Protein AF-A0A370R1T1-F1 (afdb_monomer)

Structure (mmCIF, N/CA/C/O backbone):
data_AF-A0A370R1T1-F1
#
_entry.id   AF-A0A370R1T1-F1
#
loop_
_atom_site.group_PDB
_atom_site.id
_atom_site.type_symbol
_atom_site.label_atom_id
_atom_site.label_alt_id
_atom_site.label_comp_id
_atom_site.label_asym_id
_atom_site.label_entity_id
_atom_site.label_seq_id
_atom_site.pdbx_PDB_ins_code
_atom_site.Cartn_x
_atom_site.Cartn_y
_atom_site.Cartn_z
_atom_site.occupancy
_atom_site.B_iso_or_equiv
_atom_site.auth_seq_id
_atom_site.auth_comp_id
_atom_site.auth_asym_id
_atom_site.auth_atom_id
_atom_site.pdbx_PDB_model_num
ATOM 1 N N . MET A 1 1 ? 54.416 31.019 -65.662 1.00 48.69 1 MET A N 1
ATOM 2 C CA . MET A 1 1 ? 52.934 31.056 -65.644 1.00 48.69 1 MET A CA 1
ATOM 3 C C . MET A 1 1 ? 52.556 29.840 -64.848 1.00 48.69 1 MET A C 1
ATOM 5 O O . MET A 1 1 ? 52.540 28.732 -65.369 1.00 48.69 1 MET A O 1
ATOM 9 N N . ASP A 1 2 ? 52.481 30.064 -63.549 1.00 43.75 2 ASP A N 1
ATOM 10 C CA . ASP A 1 2 ? 52.738 29.049 -62.545 1.00 43.75 2 ASP A CA 1
ATOM 11 C C . ASP A 1 2 ? 51.383 28.493 -62.129 1.00 43.75 2 ASP A C 1
ATOM 13 O O . ASP A 1 2 ? 50.514 29.226 -61.662 1.00 43.75 2 ASP A O 1
ATOM 17 N N . THR A 1 3 ? 51.150 27.215 -62.413 1.00 47.06 3 THR A N 1
ATOM 18 C CA . THR A 1 3 ? 49.892 26.553 -62.076 1.00 47.06 3 THR A CA 1
ATOM 19 C C . THR A 1 3 ? 49.933 26.166 -60.605 1.00 47.06 3 THR A C 1
ATOM 21 O O . THR A 1 3 ? 50.518 25.150 -60.231 1.00 47.06 3 THR A O 1
ATOM 24 N N . GLU A 1 4 ? 49.336 27.013 -59.776 1.00 49.56 4 GLU A N 1
ATOM 25 C CA . GLU A 1 4 ? 49.109 26.794 -58.353 1.00 49.56 4 GLU A CA 1
ATOM 26 C C . GLU A 1 4 ? 48.136 25.617 -58.164 1.00 49.56 4 GLU A C 1
ATOM 28 O O . GLU A 1 4 ? 46.947 25.698 -58.471 1.00 49.56 4 GLU A O 1
ATOM 33 N N . SER A 1 5 ? 48.659 24.475 -57.713 1.00 50.38 5 SER A N 1
ATOM 34 C CA . SER A 1 5 ? 47.866 23.294 -57.383 1.00 50.38 5 SER A CA 1
ATOM 35 C C . SER A 1 5 ? 47.207 23.482 -56.016 1.00 50.38 5 SER A C 1
ATOM 37 O O . SER A 1 5 ? 47.851 23.311 -54.978 1.00 50.38 5 SER A O 1
ATOM 39 N N . THR A 1 6 ? 45.922 23.819 -55.996 1.00 50.19 6 THR A N 1
ATOM 40 C CA . THR A 1 6 ? 45.127 23.845 -54.765 1.00 50.19 6 THR A CA 1
ATOM 41 C C . THR A 1 6 ? 44.980 22.421 -54.209 1.00 50.19 6 THR A C 1
ATOM 43 O O . THR A 1 6 ? 44.406 21.544 -54.853 1.00 50.19 6 THR A O 1
ATOM 46 N N . GLN A 1 7 ? 45.526 22.183 -53.013 1.00 51.66 7 GLN A N 1
ATOM 47 C CA . GLN A 1 7 ? 45.337 20.954 -52.234 1.00 51.66 7 GLN A CA 1
ATOM 48 C C . GLN A 1 7 ? 43.867 20.847 -51.776 1.00 51.66 7 GLN A C 1
ATOM 50 O O . GLN A 1 7 ? 43.313 21.852 -51.320 1.00 51.66 7 GLN A O 1
ATOM 55 N N . PRO A 1 8 ? 43.214 19.672 -51.862 1.00 49.31 8 PRO A N 1
ATOM 56 C CA . PRO A 1 8 ? 41.860 19.508 -51.350 1.00 49.31 8 PRO A CA 1
ATOM 57 C C . PRO A 1 8 ? 41.874 19.591 -49.821 1.00 49.31 8 PRO A C 1
ATOM 59 O O . PRO A 1 8 ? 42.675 18.932 -49.160 1.00 49.31 8 PRO A O 1
ATOM 62 N N . GLY A 1 9 ? 40.990 20.437 -49.290 1.00 47.91 9 GLY A N 1
ATOM 63 C CA . GLY A 1 9 ? 40.864 20.723 -47.869 1.00 47.91 9 GLY A CA 1
ATOM 64 C C . GLY A 1 9 ? 40.708 19.465 -47.019 1.00 47.91 9 GLY A C 1
ATOM 65 O O . GLY A 1 9 ? 39.915 18.572 -47.324 1.00 47.91 9 GLY A O 1
ATOM 66 N N . ASP A 1 10 ? 41.469 19.446 -45.931 1.00 52.62 10 ASP A N 1
ATOM 67 C CA . ASP A 1 10 ? 41.291 18.564 -44.789 1.00 52.62 10 ASP A CA 1
ATOM 68 C C . ASP A 1 10 ? 39.908 18.834 -44.178 1.00 52.62 10 ASP A C 1
ATOM 70 O O . ASP A 1 10 ? 39.713 19.750 -43.375 1.00 52.62 10 ASP A O 1
ATOM 74 N N . PHE A 1 11 ? 38.903 18.084 -44.641 1.00 55.44 11 PHE A N 1
ATOM 75 C CA . PHE A 1 11 ? 37.600 18.011 -43.994 1.00 55.44 11 PHE A CA 1
ATOM 76 C C . PHE A 1 11 ? 37.786 17.281 -42.669 1.00 55.44 11 PHE A C 1
ATOM 78 O O . PHE A 1 11 ? 37.563 16.072 -42.559 1.00 55.44 11 PHE A O 1
ATOM 85 N N . ASN A 1 12 ? 38.211 18.057 -41.678 1.00 49.66 12 ASN A N 1
ATOM 86 C CA . ASN A 1 12 ? 38.255 17.695 -40.282 1.00 49.66 12 ASN A CA 1
ATOM 87 C C . ASN A 1 12 ? 36.909 17.063 -39.891 1.00 49.66 12 ASN A C 1
ATOM 89 O O . ASN A 1 12 ? 35.871 17.728 -39.834 1.00 49.66 12 ASN A O 1
ATOM 93 N N . LYS A 1 13 ? 36.928 15.742 -39.686 1.00 53.47 13 LYS A N 1
ATOM 94 C CA . LYS A 1 13 ? 35.785 14.925 -39.268 1.00 53.47 13 LYS A CA 1
ATOM 95 C C . LYS A 1 13 ? 35.525 15.128 -37.778 1.00 53.47 13 LYS A C 1
ATOM 97 O O . LYS A 1 13 ? 35.471 14.169 -37.013 1.00 53.47 13 LYS A O 1
ATOM 102 N N . ASP A 1 14 ? 35.276 16.367 -37.385 1.00 52.66 14 ASP A N 1
ATOM 103 C CA . ASP A 1 14 ? 34.716 16.702 -36.083 1.00 52.66 14 ASP A CA 1
ATOM 104 C C . ASP A 1 14 ? 33.206 16.444 -36.101 1.00 52.66 14 ASP A C 1
ATOM 106 O O . ASP A 1 14 ? 32.386 17.322 -35.835 1.00 52.66 14 ASP A O 1
ATOM 110 N N . ASN A 1 15 ? 32.813 15.203 -36.395 1.00 53.12 15 ASN A N 1
ATOM 111 C CA . ASN A 1 15 ? 31.472 14.715 -36.097 1.00 53.12 15 ASN A CA 1
ATOM 112 C C . ASN A 1 15 ? 31.353 14.525 -34.577 1.00 53.12 15 ASN A C 1
ATOM 114 O O . ASN A 1 15 ? 31.208 13.414 -34.074 1.00 53.12 15 ASN A O 1
ATOM 118 N N . LYS A 1 16 ? 31.351 15.630 -33.823 1.00 50.41 16 LYS A N 1
ATOM 119 C CA . LYS A 1 16 ? 30.932 15.669 -32.411 1.00 50.41 16 LYS A CA 1
ATOM 120 C C . LYS A 1 16 ? 29.404 15.594 -32.256 1.00 50.41 16 LYS A C 1
ATOM 122 O O . LYS A 1 16 ? 28.844 16.176 -31.338 1.00 50.41 16 LYS A O 1
ATOM 127 N N . PHE A 1 17 ? 28.727 14.889 -33.163 1.00 55.00 17 PHE A N 1
ATOM 128 C CA . PHE A 1 17 ? 27.271 14.712 -33.166 1.00 55.00 17 PHE A CA 1
ATOM 129 C C . PHE A 1 17 ? 26.838 13.291 -33.557 1.00 55.00 17 PHE A C 1
ATOM 131 O O . PHE A 1 17 ? 25.740 13.066 -34.054 1.00 55.00 17 PHE A O 1
ATOM 138 N N . THR A 1 18 ? 27.688 12.305 -33.289 1.00 48.44 18 THR A N 1
ATOM 139 C CA . THR A 1 18 ? 27.314 10.888 -33.224 1.00 48.44 18 THR A CA 1
ATOM 140 C C . THR A 1 18 ? 28.048 10.333 -32.006 1.00 48.44 18 THR A C 1
ATOM 142 O O . THR A 1 18 ? 29.258 10.489 -31.929 1.00 48.44 18 THR A O 1
ATOM 145 N N . ARG A 1 19 ? 27.413 9.715 -31.014 1.00 53.62 19 ARG A N 1
ATOM 146 C CA . ARG A 1 19 ? 26.388 8.684 -31.147 1.00 53.62 19 ARG A CA 1
ATOM 147 C C . ARG A 1 19 ? 25.776 8.432 -29.766 1.00 53.62 19 ARG A C 1
ATOM 149 O O . ARG A 1 19 ? 26.429 8.658 -28.754 1.00 53.62 19 ARG A O 1
ATOM 156 N N . ALA A 1 20 ? 24.546 7.942 -29.735 1.00 55.81 20 ALA A N 1
ATOM 157 C CA . ALA A 1 20 ? 23.840 7.471 -28.547 1.00 55.81 20 ALA A CA 1
ATOM 158 C C . ALA A 1 20 ? 24.478 6.205 -27.909 1.00 55.81 20 ALA A C 1
ATOM 160 O O . ALA A 1 20 ? 23.763 5.309 -27.476 1.00 55.81 20 ALA A O 1
ATOM 161 N N . ASP A 1 21 ? 25.811 6.119 -27.869 1.00 52.84 21 ASP A N 1
ATOM 162 C CA . ASP A 1 21 ? 26.578 4.939 -27.447 1.00 52.84 21 ASP A CA 1
ATOM 163 C C . ASP A 1 21 ? 26.923 4.943 -25.946 1.00 52.84 21 ASP A C 1
ATOM 165 O O . ASP A 1 21 ? 27.399 3.939 -25.426 1.00 52.84 21 ASP A O 1
ATOM 169 N N . ASP A 1 22 ? 26.593 6.014 -25.215 1.00 53.78 22 ASP A N 1
ATOM 170 C CA . ASP A 1 22 ? 26.638 6.013 -23.743 1.00 53.78 22 ASP A CA 1
ATOM 171 C C . ASP A 1 22 ? 25.327 5.508 -23.113 1.00 53.78 22 ASP A C 1
ATOM 173 O O . ASP A 1 22 ? 25.174 5.481 -21.886 1.00 53.78 22 ASP A O 1
ATOM 177 N N . PHE A 1 23 ? 24.359 5.066 -23.926 1.00 57.69 23 PHE A N 1
ATOM 178 C CA . PHE A 1 23 ? 23.229 4.299 -23.419 1.00 57.69 23 PHE A CA 1
ATOM 179 C C . PHE A 1 23 ? 23.687 2.863 -23.156 1.00 57.69 23 PHE A C 1
ATOM 181 O O . PHE A 1 23 ? 23.532 1.961 -23.975 1.00 57.69 23 PHE A O 1
ATOM 188 N N . ASN A 1 24 ? 24.285 2.648 -21.985 1.00 70.31 24 ASN A N 1
ATOM 189 C CA . ASN A 1 24 ? 24.580 1.311 -21.493 1.00 70.31 24 ASN A CA 1
ATOM 190 C C . ASN A 1 24 ? 23.249 0.590 -21.216 1.00 70.31 24 ASN A C 1
ATOM 192 O O . ASN A 1 24 ? 22.665 0.735 -20.138 1.00 70.31 24 ASN A O 1
ATOM 196 N N . GLU A 1 25 ? 22.777 -0.175 -22.198 1.00 72.00 25 GLU A N 1
ATOM 197 C CA . GLU A 1 25 ? 21.538 -0.957 -22.158 1.00 72.00 25 GLU A CA 1
ATOM 198 C C . GLU A 1 25 ? 21.470 -1.867 -20.917 1.00 72.00 25 GLU A C 1
ATOM 200 O O . GLU A 1 25 ? 20.434 -1.960 -20.258 1.00 72.00 25 GLU A O 1
ATOM 205 N N . GLY A 1 26 ? 22.603 -2.445 -20.502 1.00 74.94 26 GLY A N 1
ATOM 206 C CA . GLY A 1 26 ? 22.703 -3.227 -19.266 1.00 74.94 26 GLY A CA 1
ATOM 207 C C . GLY A 1 26 ? 22.409 -2.400 -18.011 1.00 74.94 26 GLY A C 1
ATOM 208 O O . GLY A 1 26 ? 21.701 -2.852 -17.110 1.00 74.94 26 GLY A O 1
ATOM 209 N N . SER A 1 27 ? 22.882 -1.153 -17.963 1.00 80.12 27 SER A N 1
ATOM 210 C CA . SER A 1 27 ? 22.564 -0.227 -16.869 1.00 80.12 27 SER A CA 1
ATOM 211 C C . SER A 1 27 ? 21.102 0.223 -16.885 1.00 80.12 27 SER A C 1
ATOM 213 O O . SER A 1 27 ? 20.529 0.454 -15.821 1.00 80.12 27 SER A O 1
ATOM 215 N N . PHE A 1 28 ? 20.483 0.319 -18.066 1.00 86.00 28 PHE A N 1
ATOM 216 C CA . PHE A 1 28 ? 19.070 0.662 -18.206 1.00 86.00 28 PHE A CA 1
ATOM 217 C C . PHE A 1 28 ? 18.178 -0.444 -17.644 1.00 86.00 28 PHE A C 1
ATOM 219 O O . PHE A 1 28 ? 17.339 -0.166 -16.783 1.00 86.00 28 PHE A O 1
ATOM 226 N N . TRP A 1 29 ? 18.393 -1.696 -18.056 1.00 88.25 29 TRP A N 1
ATOM 227 C CA . TRP A 1 29 ? 17.634 -2.834 -17.534 1.00 88.25 29 TRP A CA 1
ATOM 228 C C . TRP A 1 29 ? 17.838 -2.998 -16.031 1.00 88.25 29 TRP A C 1
ATOM 230 O O . TRP A 1 29 ? 16.866 -3.157 -15.294 1.00 88.25 29 TRP A O 1
ATOM 240 N N . HIS A 1 30 ? 19.077 -2.857 -15.551 1.00 87.88 30 HIS A N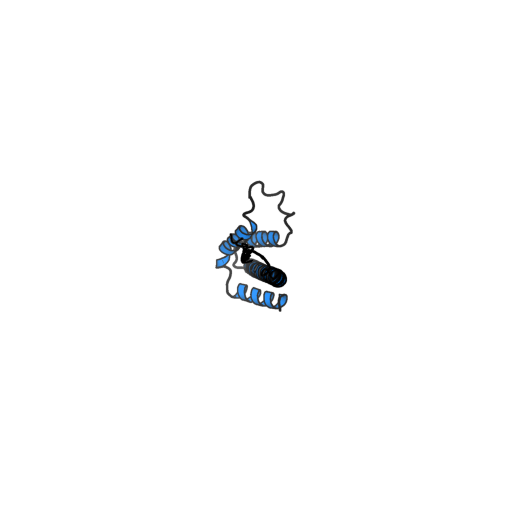 1
ATOM 241 C CA . HIS A 1 30 ? 19.371 -2.924 -14.123 1.00 87.88 30 HIS A CA 1
ATOM 242 C C . HIS A 1 30 ? 18.627 -1.843 -13.326 1.00 87.88 30 HIS A C 1
ATOM 244 O O . HIS A 1 30 ? 17.980 -2.150 -12.325 1.00 87.88 30 HIS A O 1
ATOM 250 N N . LYS A 1 31 ? 18.654 -0.585 -13.786 1.00 86.81 31 LYS A N 1
ATOM 251 C CA . LYS A 1 31 ? 17.925 0.523 -13.146 1.00 86.81 31 LYS A CA 1
ATOM 252 C C . LYS A 1 31 ? 16.415 0.324 -13.199 1.00 86.81 31 LYS A C 1
ATOM 254 O O . LYS A 1 31 ? 15.743 0.601 -12.212 1.00 86.81 31 LYS A O 1
ATOM 259 N N . THR A 1 32 ? 15.892 -0.169 -14.318 1.00 89.06 32 THR A N 1
ATOM 260 C CA . THR A 1 32 ? 14.456 -0.403 -14.510 1.00 89.06 32 THR A CA 1
ATOM 261 C C . THR A 1 32 ? 13.954 -1.492 -13.571 1.00 89.06 32 THR A C 1
ATOM 263 O O . THR A 1 32 ? 12.988 -1.277 -12.844 1.00 89.06 32 THR A O 1
ATOM 266 N N . VAL A 1 33 ? 14.647 -2.631 -13.507 1.00 90.19 33 VAL A N 1
ATOM 267 C CA . VAL A 1 33 ? 14.311 -3.724 -12.584 1.00 90.19 33 VAL A CA 1
ATOM 268 C C . VAL A 1 33 ? 14.468 -3.279 -11.131 1.00 90.19 33 VAL A C 1
ATOM 270 O O . VAL A 1 33 ? 13.595 -3.559 -10.312 1.00 90.19 33 VAL A O 1
ATOM 273 N N . ALA A 1 34 ? 15.531 -2.543 -10.797 1.00 88.31 34 ALA A N 1
ATOM 274 C CA . ALA A 1 34 ? 15.723 -2.009 -9.450 1.00 88.31 34 ALA A CA 1
ATOM 275 C C . ALA A 1 34 ? 14.603 -1.034 -9.051 1.00 88.31 34 ALA A C 1
ATOM 277 O O . ALA A 1 34 ? 14.097 -1.102 -7.930 1.00 88.31 34 ALA A O 1
ATOM 278 N N . ALA A 1 35 ? 14.180 -0.160 -9.967 1.00 87.38 35 ALA A N 1
ATOM 279 C CA . ALA A 1 35 ? 13.073 0.763 -9.749 1.00 87.38 35 ALA A CA 1
ATOM 280 C C . ALA A 1 35 ? 11.740 0.021 -9.587 1.00 87.38 35 ALA A C 1
ATOM 282 O O . ALA A 1 35 ? 11.010 0.306 -8.642 1.00 87.38 35 ALA A O 1
ATOM 283 N N . ALA A 1 36 ? 11.454 -0.967 -10.442 1.00 85.75 36 ALA A N 1
ATOM 284 C CA . ALA A 1 3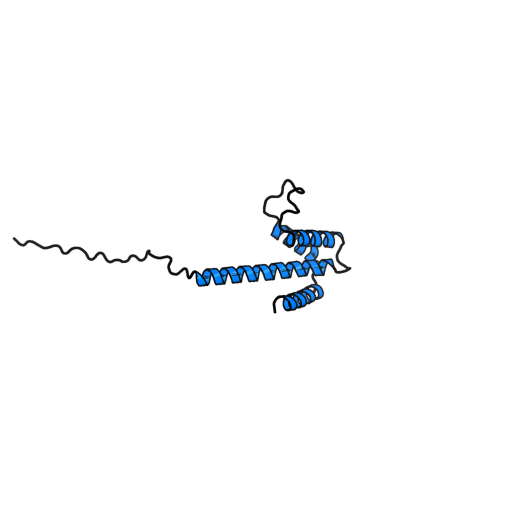6 ? 10.254 -1.795 -10.346 1.00 85.75 36 ALA A CA 1
ATOM 285 C C . ALA A 1 36 ? 10.209 -2.579 -9.026 1.00 85.75 36 ALA A C 1
ATOM 287 O O . ALA A 1 36 ? 9.185 -2.577 -8.347 1.00 85.75 36 ALA A O 1
ATOM 288 N N . LYS A 1 37 ? 11.335 -3.176 -8.608 1.00 88.38 37 LYS A N 1
ATOM 289 C CA . LYS A 1 37 ? 11.455 -3.853 -7.309 1.00 88.38 37 LYS A CA 1
ATOM 290 C C . LYS A 1 37 ? 11.192 -2.884 -6.158 1.00 88.38 37 LYS A C 1
ATOM 292 O O . LYS A 1 37 ? 10.409 -3.200 -5.270 1.00 88.38 37 LYS A O 1
ATOM 297 N N . LYS A 1 38 ? 11.811 -1.699 -6.180 1.00 87.44 38 LYS A N 1
ATOM 298 C CA . LYS A 1 38 ? 11.620 -0.677 -5.142 1.00 87.44 38 LYS A CA 1
ATOM 299 C C . LYS A 1 38 ? 10.165 -0.210 -5.065 1.00 87.44 38 LYS A C 1
ATOM 301 O O . LYS A 1 38 ? 9.615 -0.149 -3.972 1.00 87.44 38 LYS A O 1
ATOM 306 N N . ALA A 1 39 ? 9.548 0.084 -6.208 1.00 84.44 39 ALA A N 1
ATOM 307 C CA . ALA A 1 39 ? 8.150 0.492 -6.274 1.00 84.44 39 ALA A CA 1
ATOM 308 C C . ALA A 1 39 ? 7.219 -0.618 -5.763 1.00 84.44 39 ALA A C 1
ATOM 310 O O . ALA A 1 39 ? 6.333 -0.344 -4.963 1.00 84.44 39 ALA A O 1
ATOM 311 N N . GLY A 1 40 ? 7.459 -1.873 -6.155 1.00 86.12 40 GLY A N 1
ATOM 312 C CA . GLY A 1 40 ? 6.699 -3.023 -5.664 1.00 86.12 40 GLY A CA 1
ATOM 313 C C . GLY A 1 40 ? 6.790 -3.184 -4.145 1.00 86.12 40 GLY A C 1
ATOM 314 O O . GLY A 1 40 ? 5.763 -3.311 -3.486 1.00 86.12 40 GLY A O 1
ATOM 315 N N . ILE A 1 41 ? 8.001 -3.101 -3.582 1.00 89.38 41 ILE A N 1
ATOM 316 C CA . ILE A 1 41 ? 8.235 -3.141 -2.127 1.00 89.38 41 ILE A CA 1
ATOM 317 C C . ILE A 1 41 ? 7.461 -2.023 -1.420 1.00 89.38 41 ILE A C 1
ATOM 319 O O . ILE A 1 41 ? 6.764 -2.291 -0.447 1.00 89.38 41 ILE A O 1
ATOM 323 N N . GLU A 1 42 ? 7.530 -0.788 -1.924 1.00 86.19 42 GLU A N 1
ATOM 324 C CA . GLU A 1 42 ? 6.841 0.360 -1.321 1.00 86.19 42 GLU A CA 1
ATOM 325 C C . GLU A 1 42 ? 5.311 0.213 -1.362 1.00 86.19 42 GLU A C 1
ATOM 327 O O . GLU A 1 42 ? 4.612 0.560 -0.408 1.00 86.19 42 GLU A O 1
ATOM 332 N N . VAL A 1 43 ? 4.770 -0.316 -2.460 1.00 86.38 43 VAL A N 1
ATOM 333 C CA . VAL A 1 43 ? 3.330 -0.559 -2.597 1.00 86.38 43 VAL A CA 1
ATOM 334 C C . VAL A 1 43 ? 2.870 -1.673 -1.653 1.00 86.38 43 VAL A C 1
ATOM 336 O O . VAL A 1 43 ? 1.827 -1.535 -1.009 1.00 86.38 43 VAL A O 1
ATOM 339 N N . ILE A 1 44 ? 3.648 -2.749 -1.518 1.00 89.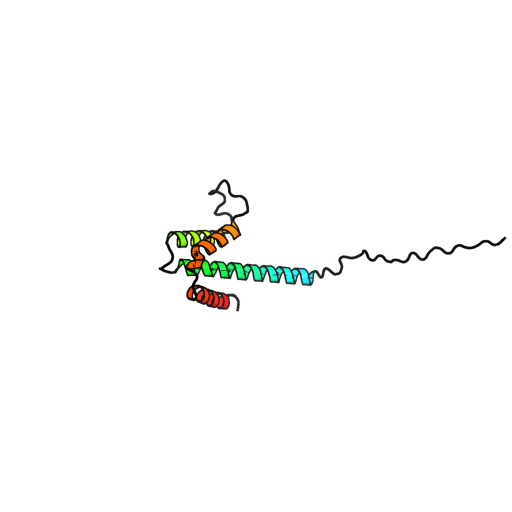50 44 ILE A N 1
ATOM 340 C CA . ILE A 1 44 ? 3.347 -3.851 -0.595 1.00 89.50 44 ILE A CA 1
ATOM 341 C C . ILE A 1 44 ? 3.420 -3.370 0.857 1.00 89.50 44 ILE A C 1
ATOM 343 O O . ILE A 1 44 ? 2.508 -3.654 1.630 1.00 89.50 44 ILE A O 1
ATOM 347 N N . GLU A 1 45 ? 4.426 -2.570 1.217 1.00 89.00 45 GLU A N 1
ATOM 348 C CA . GLU A 1 45 ? 4.547 -1.974 2.552 1.00 89.00 45 GLU A CA 1
ATOM 349 C C . GLU A 1 45 ? 3.308 -1.136 2.910 1.00 89.00 45 GLU A C 1
ATOM 351 O O . GLU A 1 45 ? 2.696 -1.338 3.961 1.00 89.00 45 GLU A O 1
ATOM 356 N N . LYS A 1 46 ? 2.875 -0.242 2.013 1.00 86.38 46 LYS A N 1
ATOM 357 C CA . LYS A 1 46 ? 1.664 0.573 2.221 1.00 86.38 46 LYS A CA 1
ATOM 358 C C . LYS A 1 46 ? 0.399 -0.280 2.297 1.00 86.38 46 LYS A C 1
ATOM 360 O O . LYS A 1 46 ? -0.482 0.003 3.106 1.00 86.38 46 LYS A O 1
ATOM 365 N N . SER A 1 47 ? 0.313 -1.337 1.494 1.00 88.00 47 SER A N 1
ATOM 366 C CA . SER A 1 47 ? -0.812 -2.276 1.530 1.00 88.00 47 SER A CA 1
ATOM 367 C C . SER A 1 47 ? -0.883 -3.013 2.869 1.00 88.00 47 SER A C 1
ATOM 369 O O . SER A 1 47 ? -1.965 -3.163 3.435 1.00 88.00 47 SER A O 1
ATOM 371 N N . LEU A 1 48 ? 0.264 -3.404 3.430 1.00 90.31 48 LEU A N 1
ATOM 372 C CA . LEU A 1 48 ? 0.346 -4.012 4.758 1.00 90.31 48 LEU A CA 1
ATOM 373 C C . LEU A 1 48 ? -0.040 -3.026 5.866 1.00 90.31 48 LEU A C 1
ATOM 375 O O . LEU A 1 4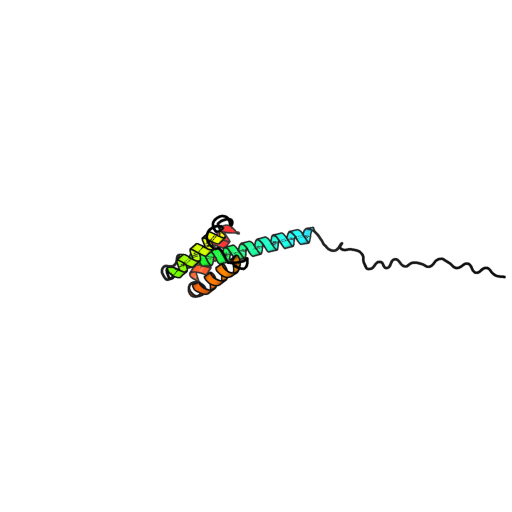8 ? -0.786 -3.410 6.766 1.00 90.31 48 LEU A O 1
ATOM 379 N N . TRP A 1 49 ? 0.364 -1.752 5.778 1.00 89.88 49 TRP A N 1
ATOM 380 C CA . TRP A 1 49 ? -0.094 -0.723 6.727 1.00 89.88 49 TRP A CA 1
ATOM 381 C C . TRP A 1 49 ? -1.615 -0.639 6.764 1.00 89.88 49 TRP A C 1
ATOM 383 O O . TRP A 1 49 ? -2.207 -0.652 7.842 1.00 89.88 49 TRP A O 1
ATOM 393 N N . LEU A 1 50 ? -2.251 -0.589 5.592 1.00 88.25 50 LEU A N 1
ATOM 394 C CA . LEU A 1 50 ? -3.706 -0.575 5.487 1.00 88.25 50 LEU A CA 1
ATOM 395 C C . LEU A 1 50 ? -4.304 -1.871 6.058 1.00 88.25 50 LEU A C 1
ATOM 397 O O . LEU A 1 50 ? -5.198 -1.814 6.901 1.00 88.25 50 LEU A O 1
ATOM 401 N N . TYR A 1 51 ? -3.781 -3.034 5.669 1.00 90.50 51 TYR A N 1
ATOM 402 C CA . TYR A 1 51 ? -4.270 -4.341 6.118 1.00 90.50 51 TYR A CA 1
ATOM 403 C C . TYR A 1 51 ? -4.238 -4.503 7.644 1.00 90.50 51 TYR A C 1
ATOM 405 O O . TYR A 1 51 ? -5.219 -4.953 8.244 1.00 90.50 51 TYR A O 1
ATOM 413 N N . PHE A 1 52 ? -3.136 -4.125 8.290 1.00 90.69 52 PHE A N 1
ATOM 414 C CA . PHE A 1 52 ? -3.016 -4.192 9.745 1.00 90.69 52 PHE A CA 1
ATOM 415 C C . PHE A 1 52 ? -3.838 -3.105 10.436 1.00 90.69 52 PHE A C 1
ATOM 417 O O . PHE A 1 52 ? -4.475 -3.399 11.445 1.00 90.69 52 PHE A O 1
ATOM 424 N N . ALA A 1 53 ? -3.927 -1.895 9.874 1.00 88.75 53 ALA A N 1
ATOM 425 C CA . ALA A 1 53 ? -4.822 -0.862 10.394 1.00 88.75 53 ALA A CA 1
ATOM 426 C C . ALA A 1 53 ? -6.286 -1.340 10.399 1.00 88.75 53 ALA A C 1
ATOM 428 O O . ALA A 1 53 ? -6.957 -1.245 11.422 1.00 88.75 53 ALA A O 1
ATOM 429 N N . ALA A 1 54 ? -6.769 -1.956 9.316 1.00 88.69 54 ALA A N 1
ATOM 430 C CA . ALA A 1 54 ? -8.141 -2.468 9.235 1.00 88.69 54 ALA A CA 1
ATOM 431 C C . ALA A 1 54 ? -8.462 -3.581 10.251 1.00 88.69 54 ALA A C 1
ATOM 433 O O . ALA A 1 54 ? -9.625 -3.756 10.621 1.00 88.69 54 ALA A O 1
ATOM 434 N N . GLN A 1 55 ? -7.465 -4.329 10.726 1.00 89.06 55 GLN A N 1
ATOM 435 C CA . GLN A 1 55 ? -7.673 -5.395 11.711 1.00 89.06 55 GLN A CA 1
ATOM 436 C C . GLN A 1 55 ? -7.853 -4.876 13.135 1.00 89.06 55 GLN A C 1
ATOM 438 O O . GLN A 1 55 ? -8.438 -5.570 13.971 1.00 89.06 55 GLN A O 1
ATOM 443 N N . ARG A 1 56 ? -7.400 -3.657 13.429 1.00 86.81 56 ARG A N 1
ATOM 444 C CA . ARG A 1 56 ? -7.476 -3.127 14.788 1.00 86.81 56 ARG A CA 1
ATOM 445 C C . ARG A 1 56 ? -8.932 -2.952 15.239 1.00 86.81 56 ARG A C 1
ATOM 447 O O . ARG A 1 56 ? -9.795 -2.571 14.439 1.00 86.81 56 ARG A O 1
ATOM 454 N N . PRO A 1 57 ? -9.247 -3.184 16.522 1.00 84.12 57 PRO A N 1
ATOM 455 C CA . PRO A 1 57 ? -10.606 -3.020 17.040 1.00 84.12 57 PRO A CA 1
ATOM 456 C C . PRO A 1 57 ? -11.066 -1.555 17.088 1.00 84.12 57 PRO A C 1
ATOM 458 O O . PRO A 1 57 ? -12.262 -1.298 16.994 1.00 84.12 57 PRO A O 1
ATOM 461 N N . ASP A 1 58 ? -10.134 -0.609 17.199 1.00 85.31 58 ASP A N 1
ATOM 462 C CA . ASP A 1 58 ? -10.384 0.837 17.281 1.00 85.31 58 ASP A CA 1
ATOM 463 C C . ASP A 1 58 ? -10.637 1.502 15.918 1.00 85.31 58 ASP A C 1
ATOM 465 O O . ASP A 1 58 ? -11.079 2.647 15.863 1.00 85.31 58 ASP A O 1
ATOM 469 N N . THR A 1 59 ? -10.395 0.795 14.811 1.00 81.94 59 THR A N 1
ATOM 470 C CA . THR A 1 59 ? -10.608 1.349 13.472 1.00 81.94 59 THR A CA 1
ATOM 471 C C . THR A 1 59 ? -12.107 1.391 13.145 1.00 81.94 59 THR A C 1
ATOM 473 O O . THR A 1 59 ? -12.783 0.359 13.222 1.00 81.94 59 THR A O 1
ATOM 476 N N . PRO A 1 60 ? -12.663 2.553 12.753 1.00 83.75 60 PRO A N 1
ATOM 477 C CA . PRO A 1 60 ? -14.075 2.678 12.414 1.00 83.75 60 PRO A CA 1
ATOM 478 C C . PRO A 1 60 ? -14.500 1.719 11.298 1.00 83.75 60 PRO A C 1
ATOM 480 O O . PRO A 1 60 ? -13.764 1.502 10.338 1.00 83.75 60 PRO A O 1
ATOM 483 N N . ILE A 1 61 ? -15.727 1.194 11.371 1.00 85.38 61 ILE A N 1
ATOM 484 C CA . ILE A 1 61 ? -16.243 0.218 10.392 1.00 85.38 61 ILE A CA 1
ATOM 485 C C . ILE A 1 61 ? -16.189 0.772 8.960 1.00 85.38 61 ILE A C 1
ATOM 487 O O . ILE A 1 61 ? -15.748 0.073 8.054 1.00 85.38 61 ILE A O 1
ATOM 491 N N . TRP A 1 62 ? -16.562 2.041 8.755 1.00 80.94 62 TRP A N 1
ATOM 492 C CA . TRP A 1 62 ? -16.495 2.680 7.434 1.00 80.94 62 TRP A CA 1
ATOM 493 C C . TRP A 1 62 ? -15.059 2.728 6.880 1.00 80.94 62 TRP A C 1
ATOM 495 O O . TRP A 1 62 ? -14.848 2.537 5.681 1.00 80.94 62 TRP A O 1
ATOM 505 N N . ALA A 1 63 ? -14.066 2.918 7.756 1.00 81.00 63 ALA A N 1
ATOM 506 C CA . ALA A 1 63 ? -12.655 2.949 7.394 1.00 81.00 63 ALA A CA 1
ATOM 507 C C . ALA A 1 63 ? -12.150 1.544 7.037 1.00 81.00 63 ALA A C 1
ATOM 509 O O . ALA A 1 63 ? -11.491 1.382 6.012 1.00 81.00 63 ALA A O 1
ATOM 510 N N . LYS A 1 64 ? -12.534 0.513 7.806 1.00 84.88 64 LYS A N 1
ATOM 511 C CA . LYS A 1 64 ? -12.238 -0.895 7.480 1.00 84.88 64 LYS A CA 1
ATOM 512 C C . LYS A 1 64 ? -12.788 -1.281 6.112 1.00 84.88 64 LYS A C 1
ATOM 514 O O . LYS A 1 64 ? -12.053 -1.825 5.296 1.00 84.88 64 LYS A O 1
ATOM 519 N N . SER A 1 65 ? -14.054 -0.957 5.843 1.00 82.56 65 SER A N 1
ATOM 520 C CA . SER A 1 65 ? -14.686 -1.231 4.548 1.00 82.56 65 SER A CA 1
ATOM 521 C C . SER A 1 65 ? -13.947 -0.550 3.396 1.00 82.56 65 SER A C 1
ATOM 523 O O . SER A 1 65 ? -13.709 -1.180 2.371 1.00 82.56 65 SER A O 1
ATOM 525 N N . THR A 1 66 ? -13.529 0.706 3.582 1.00 80.62 66 THR A N 1
ATOM 526 C CA . THR A 1 66 ? -12.760 1.461 2.576 1.00 80.62 66 THR A CA 1
ATOM 527 C C . THR A 1 66 ? -11.390 0.831 2.323 1.00 80.62 66 THR A C 1
ATOM 5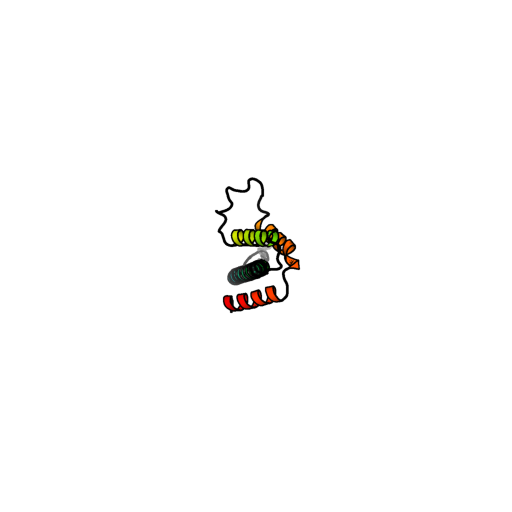29 O O . THR A 1 66 ? -11.004 0.638 1.173 1.00 80.62 66 THR A O 1
ATOM 532 N N . ILE A 1 67 ? -10.671 0.456 3.386 1.00 85.44 67 ILE A N 1
ATOM 533 C CA . ILE A 1 67 ? -9.382 -0.234 3.277 1.00 85.44 67 ILE A CA 1
ATOM 534 C C . ILE A 1 67 ? -9.538 -1.558 2.526 1.00 85.44 67 ILE A C 1
ATOM 536 O O . ILE A 1 67 ? -8.790 -1.816 1.587 1.00 85.44 67 ILE A O 1
ATOM 540 N N . TYR A 1 68 ? -10.491 -2.403 2.925 1.00 86.44 68 TYR A N 1
ATOM 541 C CA . TYR A 1 68 ? -10.674 -3.705 2.290 1.00 86.44 68 TYR A CA 1
ATOM 542 C C . TYR A 1 68 ? -11.096 -3.577 0.830 1.00 86.44 68 TYR A C 1
ATOM 544 O O . TYR A 1 68 ? -10.617 -4.354 0.010 1.00 86.44 68 TYR A O 1
ATOM 552 N N . ALA A 1 69 ? -11.918 -2.583 0.485 1.00 82.06 69 ALA A N 1
ATOM 553 C CA . ALA A 1 69 ? -12.239 -2.280 -0.906 1.00 82.06 69 ALA A CA 1
ATOM 554 C C . ALA A 1 69 ? -10.981 -1.897 -1.706 1.00 82.06 69 ALA A C 1
ATOM 556 O O . ALA A 1 69 ? -10.749 -2.453 -2.778 1.00 82.06 69 ALA A O 1
ATOM 557 N N . ALA A 1 70 ? -10.130 -1.020 -1.162 1.00 82.00 70 ALA A N 1
ATOM 558 C CA . ALA A 1 70 ? -8.883 -0.613 -1.809 1.00 82.00 70 ALA A CA 1
ATOM 559 C C . ALA A 1 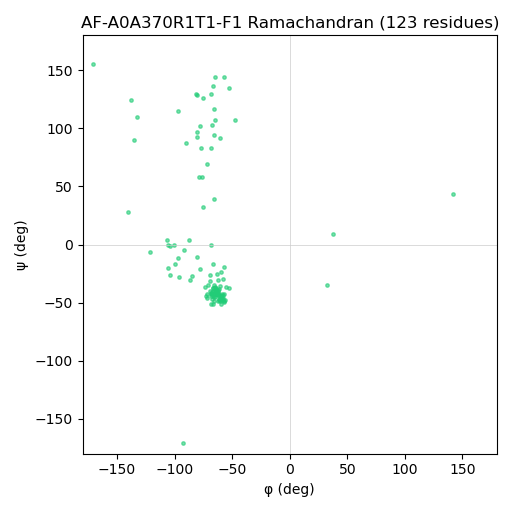70 ? -7.880 -1.777 -1.957 1.00 82.00 70 ALA A C 1
ATOM 561 O O . ALA A 1 70 ? -7.254 -1.923 -3.004 1.00 82.00 70 ALA A O 1
ATOM 562 N N . LEU A 1 71 ? -7.752 -2.642 -0.944 1.00 84.50 71 LEU A N 1
ATOM 563 C CA . LEU A 1 71 ? -6.894 -3.834 -1.000 1.00 84.50 71 LEU A CA 1
ATOM 564 C C . LEU A 1 71 ? -7.430 -4.897 -1.966 1.00 84.50 71 LEU A C 1
ATOM 566 O O . LEU A 1 71 ? -6.649 -5.514 -2.687 1.00 84.50 71 LEU A O 1
ATOM 570 N N . ALA A 1 72 ? -8.747 -5.111 -2.004 1.00 81.94 72 ALA A N 1
ATOM 571 C CA . ALA A 1 72 ? -9.373 -6.027 -2.953 1.00 81.94 72 ALA A CA 1
ATOM 572 C C . ALA A 1 72 ? -9.154 -5.554 -4.394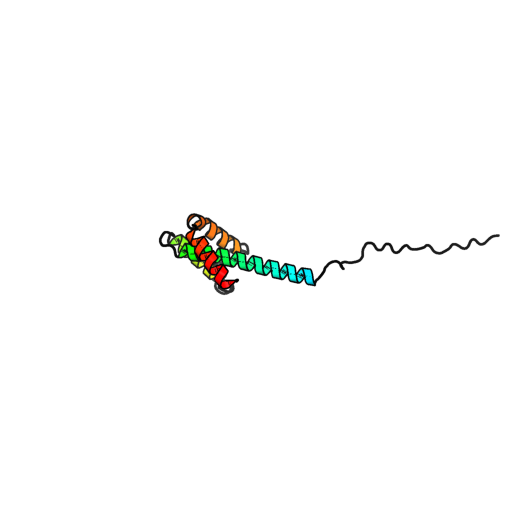 1.00 81.94 72 ALA A C 1
ATOM 574 O O . ALA A 1 72 ? -8.793 -6.359 -5.248 1.00 81.94 72 ALA A O 1
ATOM 575 N N . TYR A 1 73 ? -9.289 -4.249 -4.643 1.00 71.19 73 TYR A N 1
ATOM 576 C CA . TYR A 1 73 ? -8.962 -3.656 -5.937 1.00 71.19 73 TYR A CA 1
ATOM 577 C C . TYR A 1 73 ? -7.479 -3.814 -6.298 1.00 71.19 73 TYR A C 1
ATOM 579 O O . TYR A 1 73 ? -7.158 -4.131 -7.435 1.00 71.19 73 TYR A O 1
ATOM 587 N N . PHE A 1 74 ? -6.575 -3.665 -5.326 1.00 76.38 74 PHE A N 1
ATOM 588 C CA . PHE A 1 74 ? -5.138 -3.828 -5.547 1.00 76.38 74 PHE A CA 1
ATOM 589 C C . PHE A 1 74 ? -4.725 -5.264 -5.934 1.00 76.38 74 PHE A C 1
ATOM 591 O O . PHE A 1 74 ? -3.817 -5.445 -6.742 1.00 76.38 74 PHE A O 1
ATOM 598 N N . VAL A 1 75 ? -5.362 -6.289 -5.354 1.00 74.31 75 VAL A N 1
ATOM 599 C CA . VAL A 1 75 ? -4.996 -7.705 -5.576 1.00 74.31 75 VAL A CA 1
ATOM 600 C C . VAL A 1 75 ? -5.685 -8.307 -6.803 1.00 74.31 75 VAL A C 1
ATOM 602 O O . VAL A 1 75 ? -5.136 -9.211 -7.437 1.00 74.31 75 VAL A O 1
ATOM 605 N N . LEU A 1 76 ? -6.889 -7.849 -7.141 1.00 69.88 76 LEU A N 1
ATOM 606 C CA . LEU A 1 76 ? -7.630 -8.374 -8.282 1.00 69.88 76 LEU A CA 1
ATOM 607 C C . LEU A 1 76 ? -7.112 -7.733 -9.583 1.00 69.88 76 LEU A C 1
ATOM 609 O O . LEU A 1 76 ? -7.059 -6.509 -9.678 1.00 69.88 76 LEU A O 1
ATOM 613 N N . PRO A 1 77 ? -6.754 -8.518 -10.617 1.00 56.84 77 PRO A N 1
ATOM 614 C CA . PRO A 1 77 ? -6.418 -7.957 -11.918 1.00 56.84 77 PRO A CA 1
ATOM 615 C C . PRO A 1 77 ? -7.694 -7.362 -12.517 1.00 56.84 77 PRO A C 1
ATOM 617 O O . PRO A 1 77 ? -8.523 -8.147 -12.940 1.00 56.84 77 PRO A O 1
ATOM 620 N N . ILE A 1 78 ? -7.848 -6.029 -12.471 1.00 55.28 78 ILE A N 1
ATOM 621 C CA . ILE A 1 78 ? -8.726 -5.067 -13.198 1.00 55.28 78 ILE A CA 1
ATOM 622 C C . ILE A 1 78 ? -10.148 -5.508 -13.656 1.00 55.28 78 ILE A C 1
ATOM 624 O O . ILE A 1 78 ? -11.072 -4.704 -13.585 1.00 55.28 78 ILE A O 1
ATOM 628 N N . ASP A 1 79 ? -10.381 -6.754 -14.058 1.00 55.16 79 ASP A N 1
ATOM 629 C CA . ASP A 1 79 ? -11.619 -7.349 -14.581 1.00 55.16 79 ASP A CA 1
ATOM 630 C C . ASP A 1 79 ? -12.788 -7.498 -13.580 1.00 55.16 79 ASP A C 1
ATOM 632 O O . ASP A 1 79 ? -13.860 -7.944 -13.978 1.00 55.16 79 ASP A O 1
ATOM 636 N N . ALA A 1 80 ? -12.660 -7.105 -12.304 1.00 51.19 80 ALA A N 1
ATOM 637 C CA . ALA A 1 80 ? -13.771 -7.182 -11.332 1.00 51.19 80 ALA A CA 1
ATOM 638 C C . ALA A 1 80 ? -14.556 -5.864 -11.130 1.00 51.19 80 ALA A C 1
ATOM 640 O O . ALA A 1 80 ? -15.624 -5.875 -10.519 1.00 51.19 80 ALA A O 1
ATOM 641 N N . ILE A 1 81 ? -14.042 -4.737 -11.636 1.00 51.78 81 ILE A N 1
ATOM 642 C CA . ILE A 1 81 ? -14.708 -3.422 -11.654 1.00 51.78 81 ILE A CA 1
ATOM 643 C C . ILE A 1 81 ? -15.382 -3.019 -12.993 1.00 51.78 81 ILE A C 1
ATOM 645 O O . ILE A 1 81 ? -16.235 -2.128 -12.913 1.00 51.78 81 ILE A O 1
ATOM 649 N N . PRO A 1 82 ? -15.125 -3.612 -14.191 1.00 49.91 82 PRO A N 1
ATOM 650 C CA . PRO A 1 82 ? -15.524 -2.994 -15.465 1.00 49.91 82 PRO A CA 1
ATOM 651 C C . PRO A 1 82 ? -17.018 -2.671 -15.625 1.00 49.91 82 PRO A C 1
ATOM 653 O O . PRO A 1 82 ? -17.350 -1.802 -16.425 1.00 49.91 82 PRO A O 1
ATOM 656 N N . ASP A 1 83 ? -17.904 -3.286 -14.835 1.00 52.59 83 ASP A N 1
ATOM 657 C CA . ASP A 1 83 ? -19.354 -3.100 -14.948 1.00 52.59 83 ASP A CA 1
ATOM 658 C C . ASP A 1 83 ? -19.996 -2.204 -13.864 1.00 52.59 83 ASP A C 1
ATOM 660 O O . ASP A 1 83 ? -21.208 -1.983 -13.906 1.00 52.59 83 ASP A O 1
ATOM 664 N N . ALA A 1 84 ? -19.247 -1.664 -12.888 1.00 52.31 84 ALA A N 1
ATOM 665 C CA . ALA A 1 84 ? -19.860 -1.011 -11.715 1.00 52.31 84 ALA A CA 1
ATOM 666 C C . ALA A 1 84 ? -19.810 0.531 -11.678 1.00 52.31 84 ALA A C 1
ATOM 668 O O . ALA A 1 84 ? -20.607 1.131 -10.954 1.00 52.31 84 ALA A O 1
ATOM 669 N N . ILE A 1 85 ? -18.912 1.198 -12.417 1.00 55.06 85 ILE A N 1
ATOM 670 C CA . ILE A 1 85 ? -18.732 2.662 -12.300 1.00 55.06 85 ILE A CA 1
ATOM 671 C C . ILE A 1 85 ? -18.631 3.328 -13.683 1.00 55.06 85 ILE A C 1
ATOM 673 O O . ILE A 1 85 ? -17.536 3.522 -14.214 1.00 55.06 85 ILE A O 1
ATOM 677 N N . PRO A 1 86 ? -19.758 3.750 -14.283 1.00 47.84 86 PRO A N 1
ATOM 678 C CA . PRO A 1 86 ? -19.728 4.572 -15.479 1.00 47.84 86 PRO A CA 1
ATOM 679 C C . PRO A 1 86 ? -19.466 6.025 -15.057 1.00 47.84 86 PRO A C 1
ATOM 681 O O . PRO A 1 86 ? -20.423 6.718 -14.729 1.00 47.84 86 PRO A O 1
ATOM 684 N N . ALA A 1 87 ? -18.191 6.456 -15.023 1.00 60.53 87 ALA A N 1
ATOM 685 C CA . ALA A 1 87 ? -17.709 7.861 -15.109 1.00 60.53 87 ALA A CA 1
ATOM 686 C C . ALA A 1 87 ? -16.499 8.233 -14.215 1.00 60.53 87 ALA A C 1
ATOM 688 O O . ALA A 1 87 ? -16.478 9.330 -13.658 1.00 60.53 87 ALA A O 1
ATOM 689 N N . VAL A 1 88 ? -15.449 7.412 -14.100 1.00 55.72 88 VAL A N 1
ATOM 690 C CA . VAL A 1 88 ? -14.178 7.894 -13.515 1.00 55.72 88 VAL A CA 1
ATOM 691 C C . VAL A 1 88 ? -13.007 7.467 -14.392 1.00 55.72 88 VAL A C 1
ATOM 693 O O . VAL A 1 88 ? -12.693 6.291 -14.523 1.00 55.72 88 VAL A O 1
ATOM 696 N N . GLY A 1 89 ? -12.392 8.444 -15.059 1.00 51.62 89 GLY A N 1
ATOM 697 C CA . GLY A 1 89 ? -11.219 8.239 -15.902 1.00 51.62 89 GLY A CA 1
ATOM 698 C C . GLY A 1 89 ? -9.930 8.181 -15.082 1.00 51.62 89 GLY A C 1
ATOM 699 O O . GLY A 1 89 ? -9.696 9.076 -14.276 1.00 51.62 89 GLY A O 1
ATOM 700 N N . PHE A 1 90 ? -9.123 7.139 -15.320 1.00 48.03 90 PHE A N 1
ATOM 701 C CA . PHE A 1 90 ? -7.653 6.977 -15.204 1.00 48.03 90 PHE A CA 1
ATOM 702 C C . PHE A 1 90 ? -6.847 7.639 -14.055 1.00 48.03 90 PHE A C 1
ATOM 704 O O . PHE A 1 90 ? -5.622 7.573 -14.062 1.00 48.03 90 PHE A O 1
ATOM 711 N N . THR A 1 91 ? -7.483 8.227 -13.044 1.00 51.59 91 THR A N 1
ATOM 712 C CA . THR A 1 91 ? -6.836 8.964 -11.937 1.00 51.59 91 THR A CA 1
ATOM 713 C C . THR A 1 91 ? -6.857 8.173 -10.614 1.00 51.59 91 THR A C 1
ATOM 715 O O . THR A 1 91 ? -6.432 8.684 -9.579 1.00 51.59 91 THR A O 1
ATOM 718 N N . ASP A 1 92 ? -7.366 6.937 -10.627 1.00 64.50 92 ASP A N 1
ATOM 719 C CA . ASP A 1 92 ? -7.992 6.316 -9.450 1.00 64.50 92 ASP A CA 1
ATOM 720 C C . ASP A 1 92 ? -7.071 5.403 -8.607 1.00 64.50 92 ASP A C 1
ATOM 722 O O . ASP A 1 92 ? -7.223 5.337 -7.393 1.00 64.50 92 ASP A O 1
ATOM 726 N N . ASP A 1 93 ? -6.037 4.767 -9.166 1.00 62.25 93 ASP A N 1
ATOM 727 C CA . ASP A 1 93 ? -5.349 3.669 -8.450 1.00 62.25 93 ASP A CA 1
ATOM 728 C C . ASP A 1 93 ? -4.489 4.133 -7.259 1.00 62.25 93 ASP A C 1
ATOM 730 O O . ASP A 1 93 ? -4.547 3.585 -6.156 1.00 62.25 93 ASP A O 1
ATOM 734 N N . MET A 1 94 ? -3.692 5.187 -7.452 1.00 55.44 94 MET A N 1
ATOM 735 C CA . MET A 1 94 ? -2.890 5.775 -6.371 1.00 55.44 94 MET A CA 1
ATOM 736 C C . MET A 1 94 ? -3.690 6.780 -5.543 1.00 55.44 94 MET A C 1
ATOM 738 O O . MET A 1 94 ? -3.386 6.969 -4.368 1.00 55.44 94 MET A O 1
ATOM 742 N N . GLY A 1 95 ? -4.703 7.417 -6.139 1.00 64.25 95 GLY A N 1
ATOM 743 C CA . GLY A 1 95 ? -5.568 8.388 -5.471 1.00 64.25 95 GLY A CA 1
ATOM 744 C C . GLY A 1 95 ? -6.457 7.734 -4.419 1.00 64.25 95 GLY A C 1
ATOM 745 O O . GLY A 1 95 ? -6.549 8.244 -3.305 1.00 64.25 95 GLY A O 1
ATOM 746 N N . VAL A 1 96 ? -7.033 6.569 -4.724 1.00 65.94 96 VAL A N 1
ATOM 747 C CA . VAL A 1 96 ? -7.849 5.792 -3.780 1.00 65.94 96 VAL A CA 1
ATOM 748 C C . VAL A 1 96 ? -6.993 5.227 -2.652 1.00 65.94 96 VAL A C 1
ATOM 750 O O . VAL A 1 96 ? -7.360 5.376 -1.488 1.00 65.94 96 VAL A O 1
ATOM 753 N N . LEU A 1 97 ? -5.818 4.659 -2.952 1.00 65.69 97 LEU A N 1
ATOM 754 C CA . LEU A 1 97 ? -4.891 4.191 -1.915 1.00 65.69 97 LEU A CA 1
ATOM 755 C C . LEU A 1 97 ? -4.375 5.344 -1.046 1.00 65.69 97 LEU A C 1
ATOM 757 O O . LEU A 1 97 ? -4.343 5.215 0.176 1.00 65.69 97 LEU A O 1
ATOM 761 N N . ALA A 1 98 ? -4.015 6.484 -1.640 1.00 69.50 98 ALA A N 1
ATOM 762 C CA . ALA A 1 98 ? -3.589 7.669 -0.897 1.00 69.50 98 ALA A CA 1
ATOM 763 C C . ALA A 1 98 ? -4.733 8.283 -0.078 1.00 69.50 98 ALA A C 1
ATOM 765 O O . ALA A 1 98 ? -4.507 8.718 1.048 1.00 69.50 98 ALA A O 1
ATOM 766 N N . GLY A 1 99 ? -5.957 8.289 -0.605 1.00 69.06 99 GLY A N 1
ATOM 767 C CA . GLY A 1 99 ? -7.159 8.754 0.082 1.00 69.06 99 GLY A CA 1
ATOM 768 C C . GLY A 1 99 ? -7.529 7.855 1.258 1.00 69.06 99 GLY A C 1
ATOM 769 O O . GLY A 1 99 ? -7.772 8.356 2.353 1.00 69.06 99 GLY A O 1
ATOM 770 N N . ALA A 1 100 ? -7.481 6.534 1.073 1.00 71.38 100 ALA A N 1
ATOM 771 C CA . ALA A 1 100 ? -7.654 5.563 2.146 1.00 71.38 100 ALA A CA 1
ATOM 772 C C . ALA A 1 100 ? -6.561 5.731 3.207 1.00 71.38 100 ALA A C 1
ATOM 774 O O . ALA A 1 100 ? -6.875 5.857 4.386 1.00 71.38 100 ALA A O 1
ATOM 775 N N . LEU A 1 101 ? -5.293 5.831 2.796 1.00 73.38 101 LEU A N 1
ATOM 776 C CA . LEU A 1 101 ? -4.166 6.061 3.699 1.00 73.38 101 LEU A CA 1
ATOM 777 C C . LEU A 1 101 ? -4.291 7.391 4.456 1.00 73.38 101 LEU A C 1
ATOM 779 O O . LEU A 1 101 ? -3.986 7.442 5.641 1.00 73.38 101 LEU A O 1
ATOM 783 N N . GLY A 1 102 ? -4.781 8.453 3.814 1.00 76.00 102 GLY A N 1
ATOM 784 C CA . GLY A 1 102 ? -5.068 9.736 4.457 1.00 76.00 102 GLY A CA 1
ATOM 785 C C . GLY A 1 102 ? -6.230 9.650 5.448 1.00 76.00 102 GLY A C 1
ATOM 786 O O . GLY A 1 102 ? -6.128 10.157 6.563 1.00 76.00 102 GLY A O 1
ATOM 787 N N . ALA A 1 103 ? -7.307 8.952 5.082 1.00 69.50 103 ALA A N 1
ATOM 788 C CA . ALA A 1 103 ? -8.480 8.754 5.931 1.00 69.50 103 ALA A CA 1
ATOM 789 C C . ALA A 1 103 ? -8.165 7.913 7.176 1.00 69.50 103 ALA A C 1
ATOM 791 O O . ALA A 1 103 ? -8.711 8.158 8.254 1.00 69.50 103 ALA A O 1
ATOM 792 N N . VAL A 1 104 ? -7.271 6.931 7.042 1.00 73.06 104 VAL A N 1
ATOM 793 C CA . VAL A 1 104 ? -6.933 5.989 8.117 1.00 73.06 104 VAL A CA 1
ATOM 794 C C . VAL A 1 104 ? -5.572 6.254 8.745 1.00 73.06 104 VAL A C 1
ATOM 796 O O . VAL A 1 104 ? -5.220 5.580 9.704 1.00 73.06 104 VAL A O 1
ATOM 799 N N . GLY A 1 105 ? -4.833 7.264 8.283 1.00 75.12 105 GLY A N 1
ATOM 800 C CA . GLY A 1 105 ? -3.473 7.567 8.735 1.00 75.12 105 GLY A CA 1
ATOM 801 C C . GLY A 1 105 ? -3.368 7.825 10.237 1.00 75.12 105 GLY A C 1
ATOM 802 O O . GLY A 1 105 ? -2.367 7.469 10.850 1.00 75.12 105 GLY A O 1
ATOM 803 N N . MET A 1 106 ? -4.434 8.345 10.856 1.00 72.62 106 MET A N 1
ATOM 804 C CA . MET A 1 106 ? -4.527 8.509 12.315 1.00 72.62 106 MET A CA 1
ATOM 805 C C . MET A 1 106 ? -4.575 7.178 13.090 1.00 72.62 106 MET A C 1
ATOM 807 O O . MET A 1 106 ? -4.321 7.171 14.288 1.00 72.62 106 MET A O 1
ATOM 811 N N . HIS A 1 107 ? -4.879 6.065 12.419 1.00 73.00 107 HIS A N 1
ATOM 812 C CA . HIS A 1 107 ? -4.958 4.713 12.985 1.00 73.00 107 HIS A CA 1
ATOM 813 C C . HIS A 1 107 ? -3.695 3.879 12.694 1.00 73.00 107 HIS A C 1
ATOM 815 O O . HIS A 1 107 ? -3.604 2.723 13.106 1.00 73.00 107 HIS A O 1
ATOM 821 N N . ILE A 1 108 ? -2.709 4.449 11.989 1.00 80.38 108 ILE A N 1
ATOM 822 C CA . ILE A 1 108 ? -1.408 3.818 11.731 1.00 80.38 108 ILE A CA 1
ATOM 823 C C . ILE A 1 108 ? -0.454 4.205 12.861 1.00 80.38 108 ILE A C 1
ATOM 825 O O . ILE A 1 108 ? 0.294 5.184 12.770 1.00 80.38 108 ILE A O 1
ATOM 829 N N . ASP A 1 109 ? -0.473 3.430 13.939 1.00 84.44 109 ASP A N 1
ATOM 830 C CA . ASP A 1 109 ? 0.446 3.619 15.058 1.00 84.44 109 ASP A CA 1
ATOM 831 C C . ASP A 1 109 ? 1.726 2.769 14.933 1.00 84.44 109 ASP A C 1
ATOM 833 O O . ASP A 1 109 ? 2.042 2.195 13.885 1.00 84.44 109 ASP A O 1
ATOM 837 N N . SER A 1 110 ? 2.515 2.739 16.008 1.00 85.62 110 SER A N 1
ATOM 838 C CA . SER A 1 110 ? 3.757 1.970 16.077 1.00 85.62 110 SER A CA 1
ATOM 839 C C . SER A 1 110 ? 3.554 0.465 15.925 1.00 85.62 110 SER A C 1
ATOM 841 O O . SER A 1 110 ? 4.443 -0.189 15.389 1.00 85.62 110 SER A O 1
ATOM 843 N N . ASP A 1 111 ? 2.417 -0.078 16.360 1.00 87.81 111 ASP A N 1
ATOM 844 C CA . ASP A 1 111 ? 2.144 -1.514 16.305 1.00 87.81 111 ASP A CA 1
ATOM 845 C C . ASP A 1 111 ? 1.877 -1.966 14.864 1.00 87.81 111 ASP A C 1
ATOM 847 O O . ASP A 1 111 ? 2.502 -2.904 14.375 1.00 87.81 111 ASP A O 1
ATOM 851 N N . VAL A 1 112 ? 1.069 -1.205 14.119 1.00 87.44 112 VAL A N 1
ATOM 852 C CA . VAL A 1 112 ? 0.834 -1.436 12.677 1.00 87.44 112 VAL A CA 1
ATOM 853 C C . VAL A 1 112 ? 2.145 -1.394 11.889 1.00 87.44 112 VAL A C 1
ATOM 855 O O . VAL A 1 112 ? 2.402 -2.238 11.023 1.00 87.44 112 VAL A O 1
ATOM 858 N N . LYS A 1 113 ? 3.007 -0.421 12.202 1.00 87.56 113 LYS A N 1
ATOM 859 C CA . LYS A 1 113 ? 4.323 -0.294 11.566 1.00 87.56 113 LYS A CA 1
ATOM 860 C C . LYS A 1 113 ? 5.240 -1.460 11.922 1.00 87.56 113 LYS A C 1
ATOM 862 O O . LYS A 1 113 ? 5.989 -1.900 11.054 1.00 87.56 113 LYS A O 1
ATOM 867 N N . GLN A 1 114 ? 5.190 -1.951 13.158 1.00 90.62 114 GLN A N 1
ATOM 868 C CA . GLN A 1 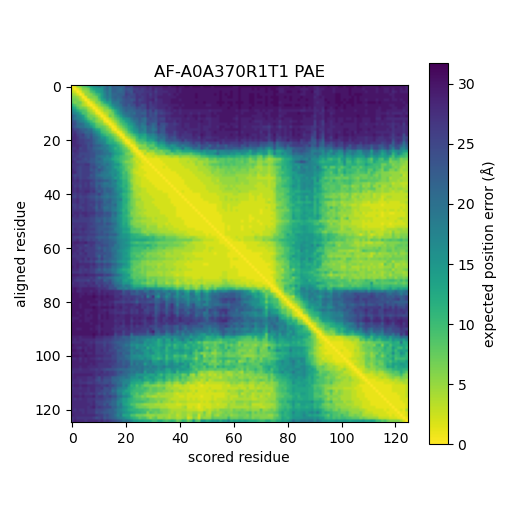114 ? 6.005 -3.083 13.588 1.00 90.62 114 GLN A CA 1
ATOM 869 C C . GLN A 1 114 ? 5.568 -4.375 12.895 1.00 90.62 114 GLN A C 1
ATOM 871 O O . GLN A 1 114 ? 6.392 -4.995 12.232 1.00 90.62 114 GLN A O 1
ATOM 876 N N . GLN A 1 115 ? 4.273 -4.700 12.921 1.00 90.19 115 GLN A N 1
ATOM 877 C CA . GLN A 1 115 ? 3.720 -5.868 12.220 1.00 90.19 115 GLN A CA 1
ATOM 878 C C . GLN A 1 115 ? 4.057 -5.851 10.723 1.00 90.19 115 GLN A C 1
ATOM 880 O O . GLN A 1 115 ? 4.359 -6.883 10.124 1.00 90.19 115 GLN A O 1
ATOM 885 N N . THR A 1 116 ? 4.063 -4.662 10.117 1.00 90.38 116 THR A N 1
ATOM 886 C CA . THR A 1 116 ? 4.465 -4.509 8.716 1.00 90.38 116 THR A CA 1
ATOM 887 C C . THR A 1 116 ? 5.941 -4.788 8.505 1.00 90.38 116 THR A C 1
ATOM 889 O O . THR A 1 116 ? 6.280 -5.523 7.585 1.00 90.38 116 THR A O 1
ATOM 892 N N . LYS A 1 117 ? 6.825 -4.238 9.341 1.00 89.25 117 LYS A N 1
ATOM 893 C CA . LYS A 1 117 ? 8.265 -4.509 9.247 1.00 89.25 117 LYS A CA 1
ATOM 894 C C . LYS A 1 117 ? 8.568 -5.991 9.404 1.00 89.25 117 LYS A C 1
ATOM 896 O O . LYS A 1 117 ? 9.323 -6.526 8.600 1.00 89.25 117 LYS A O 1
ATOM 901 N N . ASP A 1 118 ? 7.940 -6.636 10.382 1.00 91.81 118 ASP A N 1
ATOM 902 C CA . ASP A 1 118 ? 8.110 -8.065 10.636 1.00 91.81 118 ASP A CA 1
ATOM 903 C C . ASP A 1 118 ? 7.687 -8.872 9.405 1.00 91.81 118 ASP A C 1
ATOM 905 O O . ASP A 1 118 ? 8.422 -9.744 8.950 1.00 91.81 118 ASP A O 1
ATOM 909 N N . LYS A 1 119 ? 6.548 -8.524 8.790 1.00 90.06 119 LYS A N 1
ATOM 910 C CA . LYS A 1 119 ? 6.070 -9.211 7.585 1.00 90.06 119 LYS A CA 1
ATOM 911 C C . LYS A 1 119 ? 6.907 -8.922 6.338 1.00 90.06 119 LYS A C 1
ATOM 913 O O . LYS A 1 119 ? 7.080 -9.814 5.516 1.00 90.06 119 LYS A O 1
ATOM 918 N N . MET A 1 120 ? 7.428 -7.705 6.193 1.00 90.94 120 MET A N 1
ATOM 919 C CA . MET A 1 120 ? 8.318 -7.339 5.087 1.00 90.94 120 MET A CA 1
ATOM 920 C C . MET A 1 120 ? 9.662 -8.069 5.183 1.00 90.94 120 MET A C 1
ATOM 922 O O . MET A 1 120 ? 10.149 -8.545 4.164 1.00 90.94 120 MET A O 1
ATOM 926 N N . SER A 1 121 ? 10.231 -8.198 6.385 1.00 88.31 121 SER A N 1
ATOM 927 C CA . SER A 1 121 ? 11.441 -8.998 6.634 1.00 88.31 121 SER A CA 1
ATOM 928 C C . SER A 1 121 ? 11.204 -10.465 6.263 1.00 88.31 121 SER A C 1
ATOM 930 O O . SER A 1 121 ? 11.921 -11.019 5.443 1.00 88.31 121 SER A O 1
ATOM 932 N N . ASP A 1 122 ? 10.095 -11.045 6.726 1.00 90.69 122 ASP A N 1
ATOM 933 C CA . ASP A 1 122 ? 9.699 -12.435 6.446 1.00 90.69 122 ASP A CA 1
ATOM 934 C C . ASP A 1 122 ? 9.497 -12.750 4.943 1.00 90.69 122 ASP A C 1
ATOM 936 O O . ASP A 1 122 ? 9.549 -13.906 4.531 1.00 90.69 122 ASP A O 1
ATOM 940 N N . TRP A 1 123 ? 9.219 -11.740 4.110 1.00 87.00 123 TRP A N 1
ATOM 941 C CA . TRP A 1 123 ? 8.945 -11.907 2.675 1.00 87.00 123 TRP A CA 1
ATOM 942 C C . TRP A 1 123 ? 10.094 -11.513 1.746 1.00 87.00 123 TRP A C 1
ATOM 944 O O . TRP A 1 123 ? 10.128 -11.990 0.609 1.00 87.00 123 TRP A O 1
ATOM 954 N N . PHE A 1 124 ? 10.977 -10.610 2.173 1.00 83.06 124 PHE A N 1
ATOM 955 C CA . PHE A 1 124 ? 11.993 -10.010 1.304 1.00 83.06 124 PHE A CA 1
ATOM 956 C C . PHE A 1 124 ? 13.443 -10.225 1.762 1.00 83.06 124 PHE A C 1
ATOM 958 O O . PHE A 1 124 ? 14.336 -9.859 0.987 1.00 83.06 124 PHE A O 1
ATOM 965 N N . ASP A 1 125 ? 13.668 -10.805 2.946 1.00 72.44 125 ASP A N 1
ATOM 966 C CA . ASP A 1 125 ? 14.978 -11.313 3.391 1.00 72.44 125 ASP A CA 1
ATOM 967 C C . ASP A 1 125 ? 15.245 -12.738 2.870 1.00 72.44 125 ASP A C 1
ATOM 969 O O . ASP A 1 125 ? 16.424 -13.027 2.548 1.00 72.44 125 ASP A O 1
#

Secondary structure (DSSP, 8-state):
-----PPPP------TT---TT--HHHHHHHHHHHHHHHHHHHHHHHHHHHHHHHSTTS-HHHHHHHHHHHHHHHS-STTSTTT-TT--S-HHHHHHHHHHHHHGGG--HHHHHHHHHHHHHHH-

Sequence (125 aa):
MDTESTQPGDFNKDNKFTRADDFNEGSFWHKTVAAAKKAGIEVIEKSLWLYFAAQRPDTPIWAKSTIYAALAYFVLPIDAIPDAIPAVGFTDDMGVLAGALGAVGMHIDSDVK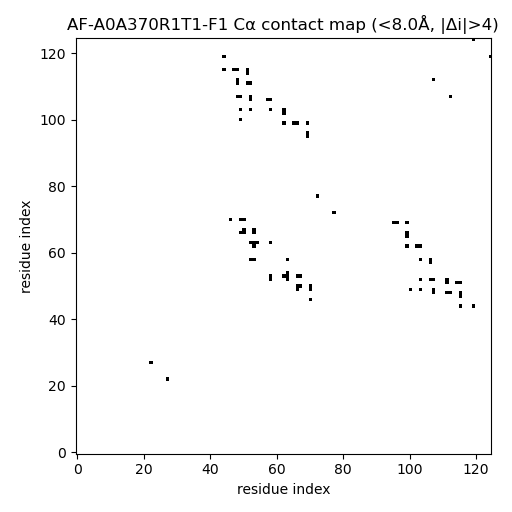QQTKDKMSDWFD

Organism: NCBI:txid1487935

Radius of gyration: 28.35 Å; Cα contacts (8 Å, |Δi|>4): 47; chains: 1; bounding box: 73×44×83 Å

pLDDT: mean 72.98, std 15.56, range [43.75, 91.81]

InterPro domains:
  IPR010652 Domain of unknown function DUF1232 [PF06803] (63-98)
  IPR016983 Uncharacterised conserved protein UCP031804 [PIRSF031804] (10-125)

Solvent-accessible surface area (backbone atoms only — not comparable to full-atom values): 7816 Å² total; per-residue (Å²): 137,80,82,81,79,82,74,83,78,84,77,75,82,76,64,88,82,68,71,86,74,84,65,51,61,69,59,49,54,51,51,50,53,52,49,52,51,50,52,51,52,54,52,51,51,55,49,38,39,46,57,46,30,49,68,41,87,86,48,52,69,72,55,30,53,49,38,50,51,50,51,50,57,70,72,47,77,71,78,88,52,84,88,77,66,99,84,79,78,97,63,52,76,66,47,50,50,50,48,44,47,62,75,45,47,90,61,58,49,72,64,32,53,44,57,33,51,55,52,48,47,78,73,74,113

Mean predicted aligned error: 14.19 Å

Foldseek 3Di:
DDDDDDDPDDPPPPCPPDDPVVPPVVVVVVVVVVVVVVVVLVVLLLLLLLVLLLPDPPRDPVLNVLSVVLSVCVPDDPVPCPPPDPDDPDPDNVVSSVVSCVVSVVSRDPVSNVVSVVVSVVPPD